Protein AF-A0A1G0RG06-F1 (afdb_monomer)

Sequence (133 aa):
MEIIDEFIVNFLKLADKYNKQAELKNSFSYYKVNYLASIRTPLGDSFSETDKILGYHCNLDIIFEPISEEAEVLNSSISFIFNEKKIMNIVYHENYNHLKRKDIDITKKNLDDFNKELELFCKKCIPVDENSS

Nearest PDB structures (foldseek):
  7akz-assembly1_A  TM=3.841E-01  e=4.220E+00  Pseudomonas aeruginosa PAO1
  1jkg-assembly1_A  TM=2.176E-01  e=3.349E+00  Homo sapiens

Mean predicted aligned error: 7.39 Å

Secondary structure (DSSP, 8-state):
-HHHHHHHHHHHHHHHHHHHHHHHHTTS-SEEEEEEEEEE---STT--TT--S-SEEEEEEEEEEESSTTSPPEEEEEEEEE-SSEEEEEEEEETTEEEE---EE--HHHHHHHHHHHHHHHHHTSPP-TT--

Foldseek 3Di:
DVLVVVLVVLQQVLQVVLLVVLVVVVPDDQWRKHKDKDKDAPDDPPPDPPCPDHAIKIKIKIWTHGPDPPDDIFIWMWIWGDDPFWIAQTWIDGGPDIDTDHIDTDDNVRSVVVSVVSNVVSVVSRDDPPPPD

Radius of gyration: 16.36 Å; Cα contacts (8 Å, |Δi|>4): 199; chains: 1; bounding box: 52×25×45 Å

Solvent-accessible surface area (backbone atoms only — not comparable to full-atom values): 7661 Å² total; per-residue (Å²): 109,70,70,57,55,51,49,52,52,51,53,53,47,46,19,58,56,48,31,58,54,34,62,77,56,46,89,79,50,67,47,47,55,46,45,46,53,48,77,44,69,89,75,64,101,78,71,52,93,80,69,84,66,89,38,40,40,36,37,38,41,37,38,33,44,46,76,50,92,89,52,75,72,46,48,33,35,40,36,31,33,36,49,96,58,32,39,31,74,34,34,39,34,55,68,95,43,76,48,78,52,78,69,41,63,73,41,73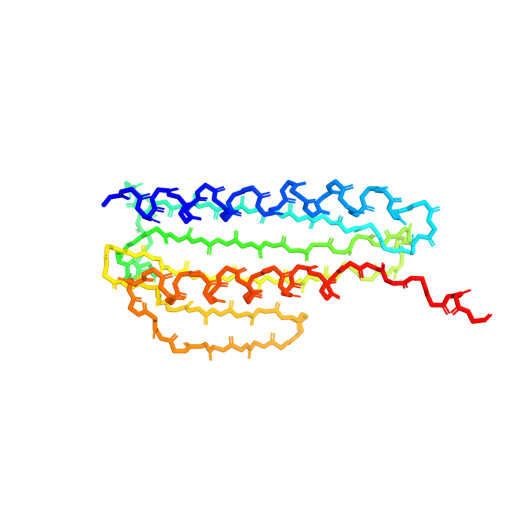,68,51,50,55,51,48,52,50,51,52,51,51,56,55,56,73,65,48,87,70,75,91,77,82,121

pLDDT: mean 82.25, std 15.45, range [36.97, 95.5]

Structure (mmCIF, N/CA/C/O backbone):
data_AF-A0A1G0RG06-F1
#
_entry.id   AF-A0A1G0RG06-F1
#
loop_
_atom_site.group_PDB
_atom_site.id
_atom_site.type_symbol
_atom_site.label_atom_id
_atom_site.label_alt_id
_atom_site.label_comp_id
_atom_site.label_asym_id
_atom_site.label_entity_id
_atom_site.label_seq_id
_atom_site.pdbx_PDB_ins_code
_atom_site.Cartn_x
_atom_site.Cartn_y
_atom_site.Cartn_z
_atom_site.occupancy
_atom_site.B_iso_or_equiv
_atom_site.auth_seq_id
_atom_site.auth_comp_id
_atom_site.auth_asym_id
_atom_site.auth_atom_id
_atom_site.pdbx_PDB_model_num
ATOM 1 N N . MET A 1 1 ? -7.891 9.524 17.335 1.00 59.12 1 MET A N 1
ATOM 2 C CA . MET A 1 1 ? -7.831 10.355 16.117 1.00 59.12 1 MET A CA 1
ATOM 3 C C . MET A 1 1 ? -6.403 10.430 15.599 1.00 59.12 1 MET A C 1
ATOM 5 O O . MET A 1 1 ? -6.166 9.842 14.559 1.00 59.12 1 MET A O 1
ATOM 9 N N . GLU A 1 2 ? -5.440 10.940 16.379 1.00 81.62 2 GLU A N 1
ATOM 10 C CA . GLU A 1 2 ? -4.037 11.124 15.940 1.00 81.62 2 GLU A CA 1
ATOM 11 C C . GLU A 1 2 ? -3.384 9.908 15.262 1.00 81.62 2 GLU A C 1
ATOM 13 O O . GLU A 1 2 ? -2.746 10.054 14.227 1.00 81.62 2 GLU A O 1
ATOM 18 N N . ILE A 1 3 ? -3.578 8.696 15.792 1.00 83.50 3 ILE A N 1
ATOM 19 C CA . ILE A 1 3 ? -2.936 7.495 15.233 1.00 83.50 3 ILE A CA 1
ATOM 20 C C . ILE A 1 3 ? -3.486 7.075 13.862 1.00 83.50 3 ILE A C 1
ATOM 22 O O . ILE A 1 3 ? -2.777 6.478 13.056 1.00 83.50 3 ILE A O 1
ATOM 26 N N . ILE A 1 4 ? -4.760 7.376 13.599 1.00 81.75 4 ILE A N 1
ATOM 27 C CA . ILE A 1 4 ? -5.407 7.080 12.317 1.00 81.75 4 ILE A CA 1
ATOM 28 C C . ILE A 1 4 ? -4.931 8.097 11.284 1.00 81.75 4 ILE A C 1
ATOM 30 O O . ILE A 1 4 ? -4.553 7.711 10.182 1.00 81.75 4 ILE A O 1
ATOM 34 N N . ASP A 1 5 ? -4.887 9.373 11.666 1.00 85.75 5 ASP A N 1
ATOM 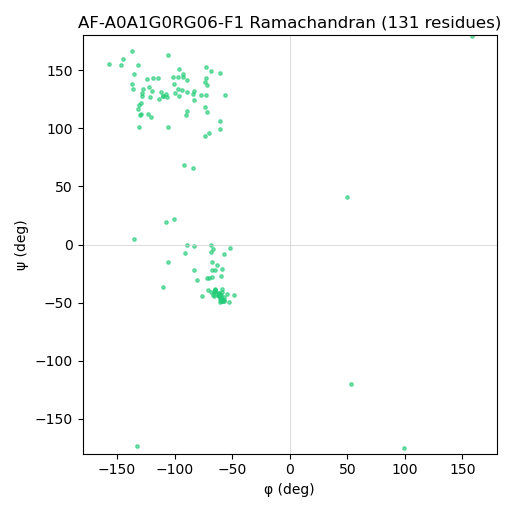35 C CA . ASP A 1 5 ? -4.382 10.444 10.809 1.00 85.75 5 ASP A CA 1
ATOM 36 C C . ASP A 1 5 ? -2.913 10.192 10.440 1.00 85.75 5 ASP A C 1
ATOM 38 O O . ASP A 1 5 ? -2.536 10.281 9.272 1.00 85.75 5 ASP A O 1
ATOM 42 N N . GLU A 1 6 ? -2.093 9.779 11.411 1.00 89.69 6 GLU A N 1
ATOM 43 C CA . GLU A 1 6 ? -0.704 9.377 11.182 1.00 89.69 6 GLU A CA 1
ATOM 44 C C . GLU A 1 6 ? -0.604 8.192 10.211 1.00 89.69 6 GLU A C 1
ATOM 46 O O . GLU A 1 6 ? 0.187 8.233 9.266 1.00 89.69 6 GLU A O 1
ATOM 51 N N . PHE A 1 7 ? -1.429 7.157 10.392 1.00 89.94 7 PHE A N 1
ATOM 52 C CA . PHE A 1 7 ? -1.463 6.008 9.490 1.00 89.94 7 PHE A CA 1
ATOM 53 C C . PHE A 1 7 ? -1.832 6.409 8.053 1.00 89.94 7 PHE A C 1
ATOM 55 O O . PHE A 1 7 ? -1.130 6.029 7.118 1.00 89.94 7 PHE A O 1
ATOM 62 N N . ILE A 1 8 ? -2.877 7.221 7.869 1.00 88.38 8 ILE A N 1
ATOM 63 C CA . ILE A 1 8 ? -3.311 7.724 6.556 1.00 88.38 8 ILE A CA 1
ATOM 64 C C . ILE A 1 8 ? -2.194 8.518 5.879 1.00 88.38 8 ILE A C 1
ATOM 66 O O . ILE A 1 8 ? -1.889 8.306 4.704 1.00 88.38 8 ILE A O 1
ATOM 70 N N . VAL A 1 9 ? -1.565 9.429 6.623 1.00 90.62 9 VAL A N 1
ATOM 71 C CA . VAL A 1 9 ? -0.464 10.248 6.112 1.00 90.62 9 VAL A CA 1
ATOM 72 C C . VAL A 1 9 ? 0.712 9.364 5.701 1.00 90.62 9 VAL A C 1
ATOM 74 O O . VAL A 1 9 ? 1.294 9.582 4.637 1.00 90.62 9 VAL A O 1
ATOM 77 N N . ASN A 1 10 ? 1.049 8.355 6.503 1.00 91.69 10 ASN A N 1
ATOM 78 C CA . ASN A 1 10 ? 2.121 7.414 6.189 1.00 91.69 10 ASN A CA 1
ATOM 79 C C . ASN A 1 10 ? 1.795 6.565 4.956 1.00 91.69 10 ASN A C 1
ATOM 81 O O . ASN A 1 10 ? 2.662 6.396 4.101 1.00 91.69 10 ASN A O 1
ATOM 85 N N . PHE A 1 11 ? 0.550 6.104 4.819 1.00 93.00 11 PHE A N 1
ATOM 86 C CA . PHE A 1 11 ? 0.083 5.372 3.644 1.00 93.00 11 PHE A CA 1
ATOM 87 C C . PHE A 1 11 ? 0.214 6.204 2.360 1.00 93.00 11 PHE A C 1
ATOM 89 O O . PHE A 1 11 ? 0.797 5.740 1.384 1.00 93.00 11 PHE A O 1
ATOM 96 N N . LEU A 1 12 ? -0.248 7.457 2.366 1.00 91.56 12 LEU A N 1
ATOM 97 C CA . LEU A 1 12 ? -0.138 8.341 1.198 1.00 91.56 12 LEU A CA 1
ATOM 98 C C . LEU A 1 12 ? 1.322 8.677 0.860 1.00 91.56 12 LEU A C 1
ATOM 100 O O . LEU A 1 12 ? 1.708 8.685 -0.309 1.00 91.56 12 LEU A O 1
ATOM 104 N N . LYS A 1 13 ? 2.159 8.907 1.878 1.00 94.06 13 LYS A N 1
ATOM 105 C CA . LYS A 1 13 ? 3.600 9.154 1.696 1.00 94.06 13 LYS A CA 1
ATOM 106 C C . LYS A 1 13 ? 4.358 7.933 1.186 1.00 94.06 13 LYS A C 1
ATOM 108 O O . LYS A 1 13 ? 5.445 8.095 0.634 1.00 94.06 13 LYS A O 1
ATOM 113 N N . LEU A 1 14 ? 3.819 6.730 1.376 1.00 93.94 14 LEU A N 1
ATOM 114 C CA . LEU A 1 14 ? 4.455 5.492 0.948 1.00 93.94 14 LEU A CA 1
ATOM 115 C C . LEU A 1 14 ? 4.695 5.495 -0.565 1.00 93.94 14 LEU A C 1
ATOM 117 O O . LEU A 1 14 ? 5.814 5.237 -0.999 1.00 93.94 14 LEU A O 1
ATOM 121 N N . ALA A 1 15 ? 3.678 5.851 -1.353 1.00 92.94 15 ALA A N 1
ATOM 122 C CA . ALA A 1 15 ? 3.783 5.897 -2.809 1.00 92.94 15 ALA A CA 1
ATOM 123 C C . ALA A 1 15 ? 4.856 6.895 -3.278 1.00 92.94 15 ALA A C 1
ATOM 125 O O . ALA A 1 15 ? 5.756 6.522 -4.023 1.00 92.94 15 ALA A O 1
ATOM 126 N N . ASP A 1 16 ? 4.833 8.132 -2.770 1.00 92.88 16 ASP A N 1
ATOM 127 C CA . ASP A 1 16 ? 5.835 9.159 -3.102 1.00 92.88 16 ASP A CA 1
ATOM 128 C C . ASP A 1 16 ? 7.263 8.725 -2.718 1.00 92.88 16 ASP A C 1
ATOM 130 O O . ASP A 1 16 ? 8.206 8.859 -3.501 1.00 92.88 16 ASP A O 1
ATOM 134 N N . LYS A 1 17 ? 7.429 8.128 -1.529 1.00 94.25 17 LYS A N 1
ATOM 135 C CA . LYS A 1 17 ? 8.716 7.589 -1.064 1.00 94.25 17 LYS A CA 1
ATOM 136 C C . LYS A 1 17 ? 9.277 6.550 -2.035 1.00 94.25 17 LYS A C 1
ATOM 138 O O . LYS A 1 17 ? 10.473 6.592 -2.322 1.00 94.25 17 LYS A O 1
ATOM 143 N N . TYR A 1 18 ? 8.452 5.619 -2.511 1.00 93.44 18 TYR A N 1
ATOM 144 C CA . TYR A 1 18 ? 8.914 4.553 -3.401 1.00 93.44 18 TYR A CA 1
ATOM 145 C C . TYR A 1 18 ? 9.045 4.990 -4.861 1.00 93.44 18 TYR A C 1
ATOM 147 O O . TYR A 1 18 ? 9.984 4.536 -5.506 1.00 93.44 18 TYR A O 1
ATOM 155 N N . ASN A 1 19 ? 8.240 5.943 -5.342 1.00 91.94 19 ASN A N 1
ATOM 156 C CA . ASN A 1 19 ? 8.466 6.587 -6.643 1.00 91.94 19 ASN A CA 1
ATOM 157 C C . ASN A 1 19 ? 9.854 7.231 -6.708 1.00 91.94 19 ASN A C 1
ATOM 159 O O . ASN A 1 19 ? 10.631 6.926 -7.607 1.00 91.94 19 ASN A O 1
ATOM 163 N N . LYS A 1 20 ? 10.229 8.018 -5.692 1.00 90.62 20 LYS A N 1
ATOM 164 C CA . LYS A 1 20 ? 11.573 8.619 -5.605 1.00 90.62 20 LYS A CA 1
ATOM 165 C C . LYS A 1 20 ? 12.690 7.573 -5.599 1.00 90.62 20 LYS A C 1
ATOM 167 O O . LYS A 1 20 ? 13.746 7.787 -6.184 1.00 90.62 20 LYS A O 1
ATOM 172 N N . GLN A 1 21 ? 12.483 6.437 -4.930 1.00 89.31 21 GLN A N 1
ATOM 173 C CA . GLN A 1 21 ? 13.465 5.346 -4.926 1.00 89.31 21 GLN A CA 1
ATOM 174 C C . GLN A 1 21 ? 13.552 4.630 -6.276 1.00 89.31 21 GLN A C 1
ATOM 176 O O . GLN A 1 21 ? 14.652 4.265 -6.688 1.00 89.31 21 GLN A O 1
ATOM 181 N N . ALA A 1 22 ? 12.420 4.425 -6.950 1.00 86.75 22 ALA A N 1
ATOM 182 C CA . ALA A 1 22 ? 12.369 3.820 -8.273 1.00 86.75 22 ALA A CA 1
ATOM 183 C C . ALA A 1 22 ? 13.044 4.723 -9.312 1.00 86.75 22 ALA A C 1
ATOM 185 O O . ALA A 1 22 ? 13.886 4.248 -10.064 1.00 86.75 22 ALA A O 1
ATOM 186 N N . GLU A 1 23 ? 12.784 6.033 -9.291 1.00 84.94 23 GLU A N 1
ATOM 187 C CA . GLU A 1 23 ? 13.445 7.010 -10.166 1.00 84.94 23 GLU A CA 1
ATOM 188 C C . GLU A 1 23 ? 14.975 6.954 -10.068 1.00 84.94 23 GLU A C 1
ATOM 190 O O . GLU A 1 23 ? 15.652 6.951 -11.094 1.00 84.94 23 GLU A O 1
ATOM 195 N N . LEU A 1 24 ? 15.526 6.830 -8.854 1.00 81.56 24 LEU A N 1
ATOM 196 C CA . LEU A 1 24 ? 16.974 6.704 -8.635 1.00 81.56 24 LEU A CA 1
ATOM 197 C C . LEU A 1 24 ? 17.577 5.414 -9.217 1.00 81.56 24 LEU A C 1
ATOM 199 O O . LEU A 1 24 ? 18.785 5.362 -9.438 1.00 81.56 24 LEU A O 1
ATOM 203 N N . LYS A 1 25 ? 16.761 4.378 -9.438 1.00 74.62 25 LYS A N 1
ATOM 204 C CA . LYS A 1 25 ? 17.181 3.065 -9.955 1.00 74.62 25 LYS A CA 1
ATOM 205 C C . LYS A 1 25 ? 16.785 2.818 -11.414 1.00 74.62 25 LYS A C 1
ATOM 207 O O . LYS A 1 25 ? 17.312 1.911 -12.048 1.00 74.62 25 LYS A O 1
ATOM 212 N N . ASN A 1 26 ? 15.878 3.624 -11.964 1.00 65.00 26 ASN A N 1
ATOM 213 C CA . ASN A 1 26 ? 15.282 3.429 -13.288 1.00 65.00 26 ASN A CA 1
ATOM 214 C C . ASN A 1 26 ? 16.257 3.630 -14.460 1.00 65.00 26 ASN A C 1
ATOM 216 O O . ASN A 1 26 ? 15.885 3.368 -15.600 1.00 65.00 26 ASN A O 1
ATOM 220 N N . SER A 1 27 ? 17.492 4.073 -14.226 1.00 57.25 27 SER A N 1
ATOM 221 C CA . SER A 1 27 ? 18.480 4.308 -15.284 1.00 57.25 27 SER A CA 1
ATOM 222 C C . SER A 1 27 ? 18.885 3.046 -16.061 1.00 57.25 27 SER A C 1
ATOM 224 O O . SER A 1 27 ? 19.398 3.187 -17.169 1.00 57.25 27 SER A O 1
ATOM 226 N N . PHE A 1 28 ? 18.630 1.839 -15.533 1.00 60.66 28 PHE A N 1
ATOM 227 C CA . PHE A 1 28 ? 19.048 0.571 -16.158 1.00 60.66 28 PHE A CA 1
ATOM 228 C C . PHE A 1 28 ? 17.975 -0.536 -16.175 1.00 60.66 28 PHE A C 1
ATOM 230 O O . PHE A 1 28 ? 18.254 -1.650 -16.614 1.00 60.66 28 PHE A O 1
ATOM 237 N N . SER A 1 29 ? 16.747 -0.247 -15.733 1.00 68.88 29 SER A N 1
ATOM 238 C CA . SER A 1 29 ? 15.671 -1.247 -15.638 1.00 68.88 29 SER A CA 1
ATOM 239 C C . SER A 1 29 ? 14.853 -1.349 -16.928 1.00 68.88 29 SER A C 1
ATOM 241 O O . SER A 1 29 ? 14.524 -0.336 -17.539 1.00 68.88 29 SER A O 1
ATOM 243 N N . TYR A 1 30 ? 14.454 -2.570 -17.306 1.00 76.19 30 TYR A N 1
ATOM 244 C CA . TYR A 1 30 ? 13.522 -2.828 -18.416 1.00 76.19 30 TYR A CA 1
ATOM 245 C C . TYR A 1 30 ? 12.092 -2.337 -18.128 1.00 76.19 30 TYR A C 1
ATOM 247 O O . TYR A 1 30 ? 11.363 -1.979 -19.053 1.00 76.19 30 TYR A O 1
ATOM 255 N N . TYR A 1 31 ? 11.707 -2.301 -16.849 1.00 81.31 31 TYR A N 1
ATOM 256 C CA . TYR A 1 31 ? 10.419 -1.791 -16.382 1.00 81.31 31 TYR A CA 1
ATOM 257 C C . TYR A 1 31 ? 10.611 -0.509 -15.578 1.00 81.31 31 TYR A C 1
ATOM 259 O O . TYR A 1 31 ? 11.405 -0.474 -14.632 1.00 81.31 31 TYR A O 1
ATOM 267 N N . LYS A 1 32 ? 9.834 0.521 -15.906 1.00 87.00 32 LYS A N 1
ATOM 268 C CA . LYS A 1 32 ? 9.633 1.686 -15.044 1.00 87.00 32 LYS A CA 1
ATOM 269 C C . LYS A 1 32 ? 8.534 1.363 -14.049 1.00 87.00 32 LYS A C 1
ATOM 271 O O . LYS A 1 32 ? 7.464 0.912 -14.442 1.00 87.00 32 LYS A O 1
ATOM 276 N N . VAL A 1 33 ? 8.798 1.595 -12.768 1.00 89.75 33 VAL A N 1
ATOM 277 C CA . VAL A 1 33 ? 7.828 1.295 -11.710 1.00 89.75 33 VAL A CA 1
ATOM 278 C C . VAL A 1 33 ? 7.224 2.574 -11.161 1.00 89.75 33 VAL A C 1
ATOM 280 O O . VAL A 1 33 ? 7.957 3.467 -10.739 1.00 89.75 33 VAL A O 1
ATOM 283 N N . ASN A 1 34 ? 5.893 2.623 -11.142 1.00 91.81 34 ASN A N 1
ATOM 284 C CA . ASN A 1 34 ? 5.098 3.724 -10.613 1.00 91.81 34 ASN A CA 1
ATOM 285 C C . ASN A 1 34 ? 4.211 3.228 -9.466 1.00 91.81 34 ASN A C 1
ATOM 287 O O . ASN A 1 34 ? 3.511 2.228 -9.594 1.00 91.81 34 ASN A O 1
ATOM 291 N N . TYR A 1 35 ? 4.209 3.957 -8.357 1.00 94.69 35 TYR A N 1
ATOM 292 C CA . TYR A 1 35 ? 3.429 3.686 -7.155 1.00 94.69 35 TYR A CA 1
ATOM 293 C C . TYR A 1 35 ? 2.333 4.745 -7.009 1.00 94.69 35 TYR A C 1
ATOM 295 O O . TYR A 1 35 ? 2.618 5.946 -7.007 1.00 94.69 35 TYR A O 1
ATOM 303 N N . LEU A 1 36 ? 1.083 4.319 -6.840 1.00 94.75 36 LEU A N 1
ATOM 304 C CA . LEU A 1 36 ? -0.080 5.197 -6.730 1.00 94.75 36 LEU A CA 1
ATOM 305 C C . LEU A 1 36 ? -0.908 4.818 -5.506 1.00 94.75 36 LEU A C 1
ATOM 307 O O . LEU A 1 36 ? -1.534 3.766 -5.472 1.00 94.75 36 LEU A O 1
ATOM 311 N N . ALA A 1 37 ? -0.934 5.692 -4.501 1.00 95.00 37 ALA A N 1
ATOM 312 C CA . ALA A 1 37 ? -1.822 5.552 -3.353 1.00 95.00 37 ALA A CA 1
ATOM 313 C C . ALA A 1 37 ? -3.080 6.402 -3.559 1.00 95.00 37 ALA A C 1
ATOM 315 O O . ALA A 1 37 ? -3.001 7.579 -3.909 1.00 95.00 37 ALA A O 1
ATOM 316 N N . SER A 1 38 ? -4.245 5.822 -3.294 1.00 92.25 38 SER A N 1
ATOM 317 C CA . SER A 1 38 ? -5.523 6.522 -3.307 1.00 92.25 38 SER A CA 1
ATOM 318 C C . SER A 1 38 ? -6.358 6.146 -2.094 1.00 92.25 38 SER A C 1
ATOM 320 O O . SER A 1 38 ? -6.298 5.024 -1.589 1.00 92.25 38 SER A O 1
ATOM 322 N N . ILE A 1 39 ? -7.132 7.115 -1.617 1.00 88.88 39 ILE A N 1
ATOM 323 C CA . ILE A 1 39 ? -8.113 6.926 -0.558 1.00 88.88 39 ILE A CA 1
ATOM 324 C C . ILE A 1 39 ? -9.422 7.496 -1.067 1.00 88.88 39 ILE A C 1
ATOM 326 O O . ILE A 1 39 ? -9.470 8.625 -1.557 1.00 88.88 39 ILE A O 1
ATOM 330 N N . ARG A 1 40 ? -10.484 6.712 -0.950 1.00 85.56 40 ARG A N 1
ATOM 331 C CA . ARG A 1 40 ? -11.840 7.123 -1.287 1.00 85.56 40 ARG A CA 1
ATOM 332 C C . ARG A 1 40 ? -12.713 6.960 -0.057 1.00 85.56 40 ARG A C 1
ATOM 334 O O . ARG A 1 40 ? -12.637 5.958 0.650 1.00 85.56 40 ARG A O 1
ATOM 341 N N . THR A 1 41 ? -13.535 7.958 0.212 1.00 71.56 41 THR A N 1
ATOM 342 C CA . THR A 1 41 ? -14.632 7.839 1.165 1.00 71.56 41 THR A CA 1
ATOM 343 C C . THR A 1 41 ? -15.886 7.426 0.407 1.00 71.56 41 THR A C 1
ATOM 345 O O . THR A 1 41 ? -16.104 7.901 -0.708 1.00 71.56 41 THR A O 1
ATOM 348 N N . PRO A 1 42 ? -16.756 6.589 0.981 1.00 62.53 42 PRO A N 1
ATOM 349 C CA . PRO A 1 42 ? -18.111 6.473 0.489 1.00 62.53 42 PRO A CA 1
ATOM 350 C C . PRO A 1 42 ? -18.823 7.781 0.861 1.00 62.53 42 PRO A C 1
ATOM 352 O O . PRO A 1 42 ? -19.264 7.954 1.996 1.00 62.53 42 PRO A O 1
ATOM 355 N N . LEU A 1 43 ? -18.876 8.745 -0.061 1.00 45.66 43 LEU A N 1
ATOM 356 C CA . LEU A 1 43 ? -19.659 9.975 0.082 1.00 45.66 43 LEU A CA 1
ATOM 357 C C . LEU A 1 43 ? -20.485 10.224 -1.189 1.00 45.66 43 LEU A C 1
ATOM 359 O O . LEU A 1 43 ? -19.919 10.510 -2.240 1.00 45.66 43 LEU A O 1
ATOM 363 N N . GLY A 1 44 ? -21.817 10.201 -1.054 1.00 44.19 44 GLY A N 1
ATOM 364 C CA . GLY A 1 44 ? -22.767 10.796 -2.011 1.00 44.19 44 GLY A CA 1
ATOM 365 C C . GLY A 1 44 ? -23.439 9.850 -3.017 1.00 44.19 44 GLY A C 1
ATOM 366 O O . GLY A 1 44 ? -23.259 8.638 -2.948 1.00 44.19 44 GLY A O 1
ATOM 367 N N . ASP A 1 45 ? -24.221 10.442 -3.940 1.00 37.38 45 ASP A N 1
ATOM 368 C CA . ASP A 1 45 ? -25.136 9.846 -4.954 1.00 37.38 45 ASP A CA 1
ATOM 369 C C . ASP A 1 45 ? -24.533 8.757 -5.872 1.00 37.38 45 ASP A C 1
ATOM 371 O O . ASP A 1 45 ? -25.225 8.166 -6.699 1.00 37.38 45 ASP A O 1
ATOM 375 N N . SER A 1 46 ? -23.241 8.479 -5.727 1.00 43.91 46 SER A N 1
ATOM 376 C CA . SER A 1 46 ? -22.480 7.405 -6.363 1.00 43.91 46 SER A CA 1
ATOM 377 C C . SER A 1 46 ? -22.264 6.197 -5.437 1.00 43.91 46 SER A C 1
ATOM 379 O O . SER A 1 46 ? -21.348 5.404 -5.656 1.00 43.91 46 SER A O 1
ATOM 381 N N . PHE A 1 47 ? -23.107 6.035 -4.412 1.00 41.03 47 PHE A N 1
ATOM 382 C CA . PHE A 1 47 ? -23.205 4.808 -3.623 1.00 41.03 47 PHE A CA 1
ATOM 383 C C . PHE A 1 47 ? -23.620 3.659 -4.554 1.00 41.03 47 PHE A C 1
ATOM 385 O O . PHE A 1 47 ? -24.789 3.515 -4.910 1.00 41.03 47 PHE A O 1
ATOM 392 N N . SER A 1 48 ? -22.658 2.851 -4.995 1.00 46.06 48 SER A N 1
ATOM 393 C CA . SER A 1 48 ? -22.978 1.606 -5.681 1.00 46.06 48 SER A CA 1
ATOM 394 C C . SER A 1 48 ? -23.518 0.622 -4.638 1.00 46.06 48 SER A C 1
ATOM 396 O O . SER A 1 48 ? -22.953 0.496 -3.553 1.00 46.06 48 SER A O 1
ATOM 398 N N . GLU A 1 49 ? -24.582 -0.128 -4.936 1.00 46.00 49 GLU A N 1
ATOM 399 C CA . GLU A 1 49 ? -25.079 -1.201 -4.047 1.00 46.00 49 GLU A CA 1
ATOM 400 C C . GLU A 1 49 ? -24.008 -2.281 -3.738 1.00 46.00 49 GLU A C 1
ATOM 402 O O . GLU A 1 49 ? -24.204 -3.158 -2.889 1.00 46.00 49 GLU A O 1
ATOM 407 N N . THR A 1 50 ? -22.854 -2.224 -4.413 1.00 50.16 50 THR A N 1
ATOM 408 C CA . THR A 1 50 ? -21.694 -3.089 -4.198 1.00 50.16 50 THR A CA 1
ATOM 409 C C . THR A 1 50 ? -20.767 -2.639 -3.061 1.00 50.16 50 THR A C 1
ATOM 411 O O . THR A 1 50 ? -20.104 -3.499 -2.476 1.00 50.16 50 THR A O 1
ATOM 414 N N . ASP A 1 51 ? -20.776 -1.364 -2.652 1.00 57.75 51 ASP A N 1
ATOM 415 C CA . ASP A 1 51 ? -19.952 -0.844 -1.545 1.00 57.75 51 ASP A CA 1
ATOM 416 C C . ASP A 1 51 ? -20.623 -1.078 -0.183 1.00 57.75 51 ASP A C 1
ATOM 418 O O . ASP A 1 51 ? -21.018 -0.170 0.545 1.00 57.75 51 ASP A O 1
ATOM 422 N N . LYS A 1 52 ? -20.758 -2.354 0.186 1.00 59.75 52 LYS A N 1
ATOM 423 C CA . LYS A 1 52 ? -21.500 -2.814 1.377 1.00 59.75 52 LYS A CA 1
ATOM 424 C C . LYS A 1 52 ? -20.892 -2.399 2.727 1.00 59.75 52 LYS A C 1
ATOM 426 O O . LYS A 1 52 ? -21.448 -2.752 3.767 1.00 59.75 52 LYS A O 1
ATOM 431 N N . ILE A 1 53 ? -19.730 -1.742 2.746 1.00 72.06 53 ILE A N 1
ATOM 432 C CA . ILE A 1 53 ? -18.913 -1.566 3.953 1.00 72.06 53 ILE A CA 1
ATOM 433 C C . ILE A 1 53 ? -18.490 -0.106 4.122 1.00 72.06 53 ILE A C 1
ATOM 435 O O . ILE A 1 53 ? -17.781 0.465 3.292 1.00 72.06 53 ILE A O 1
ATOM 439 N N . LEU A 1 54 ? -18.900 0.468 5.256 1.00 77.12 54 LEU A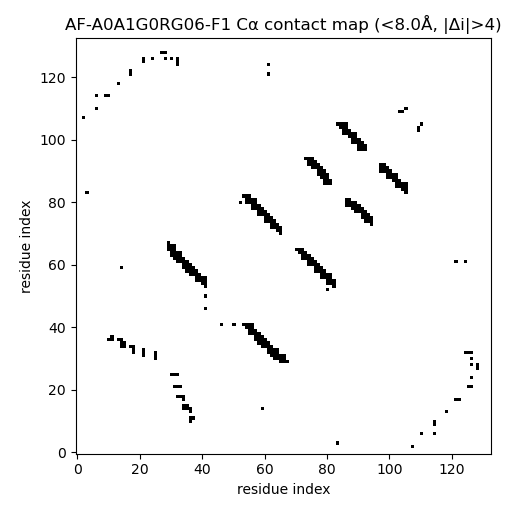 N 1
ATOM 440 C CA . LEU A 1 54 ? -18.536 1.813 5.690 1.00 77.12 54 LEU A CA 1
ATOM 441 C C . LEU A 1 54 ? -17.077 1.871 6.157 1.00 77.12 54 LEU A C 1
ATOM 443 O O . LEU A 1 54 ? -16.654 1.120 7.041 1.00 77.12 54 LEU A O 1
ATOM 447 N N . GLY A 1 55 ? -16.338 2.826 5.609 1.00 82.56 55 GLY A N 1
ATOM 448 C CA . GLY A 1 55 ? -14.952 3.105 5.957 1.00 82.56 55 GLY A CA 1
ATOM 449 C C . GLY A 1 55 ? -14.260 3.855 4.829 1.00 82.56 55 GLY A C 1
ATOM 450 O O . GLY A 1 55 ? -14.863 4.129 3.802 1.00 82.56 55 GLY A O 1
ATOM 451 N N . TYR A 1 56 ? -12.996 4.183 5.014 1.00 86.06 56 TYR A N 1
ATOM 452 C CA . TYR A 1 56 ? -12.137 4.710 3.967 1.00 86.06 56 TYR A CA 1
ATOM 453 C C . TYR A 1 56 ? -11.574 3.547 3.157 1.00 86.06 56 TYR A C 1
ATOM 455 O O . TYR A 1 56 ? -10.963 2.634 3.711 1.00 86.06 56 TYR A O 1
ATOM 463 N N . HIS A 1 57 ? -11.788 3.581 1.850 1.00 89.06 57 HIS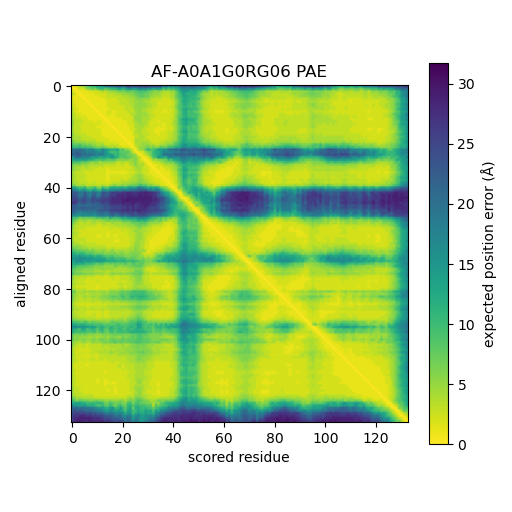 A N 1
ATOM 464 C CA . HIS A 1 57 ? -11.291 2.589 0.910 1.00 89.06 57 HIS A CA 1
ATOM 465 C C . HIS A 1 57 ? -9.929 3.045 0.418 1.00 89.06 57 HIS A C 1
ATOM 467 O O . HIS A 1 57 ? -9.816 4.054 -0.277 1.00 89.06 57 HIS A O 1
ATOM 473 N N . CYS A 1 58 ? -8.897 2.315 0.806 1.00 91.88 58 CYS A N 1
ATOM 474 C CA . CYS A 1 58 ? -7.527 2.567 0.410 1.00 91.88 58 CYS A CA 1
ATOM 475 C C . CYS A 1 58 ? -7.132 1.609 -0.699 1.00 91.88 58 CYS A C 1
ATOM 477 O O . CYS A 1 58 ?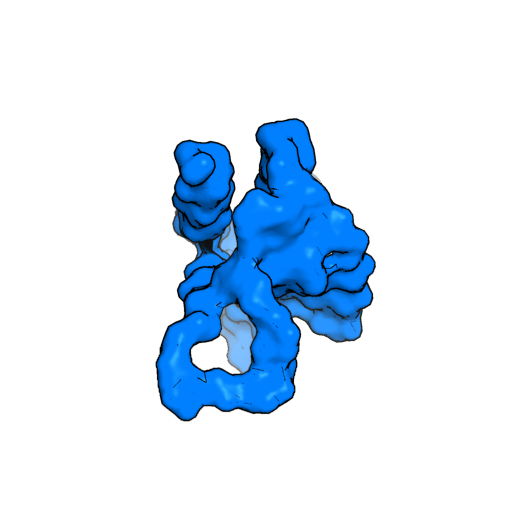 -7.416 0.412 -0.624 1.00 91.88 58 CYS A O 1
ATOM 479 N N . ASN A 1 59 ? -6.421 2.133 -1.688 1.00 94.38 59 ASN A N 1
ATOM 480 C CA . ASN A 1 59 ? -5.782 1.330 -2.711 1.00 94.38 59 ASN A CA 1
ATOM 481 C C . ASN A 1 59 ? -4.367 1.840 -2.959 1.00 94.38 59 ASN A C 1
ATOM 483 O O . ASN A 1 59 ? -4.159 3.048 -3.079 1.00 94.38 59 ASN A O 1
ATOM 487 N N . LEU A 1 60 ? -3.410 0.926 -3.017 1.00 95.50 60 LEU A N 1
ATOM 488 C CA . LEU A 1 60 ? -2.045 1.195 -3.436 1.00 95.50 60 LEU A CA 1
ATOM 489 C C . LEU A 1 60 ? -1.750 0.321 -4.645 1.00 95.50 60 LEU A C 1
ATOM 491 O O . LEU A 1 60 ? -1.631 -0.893 -4.500 1.00 95.50 60 LEU A O 1
ATOM 495 N N . ASP A 1 61 ? -1.627 0.951 -5.806 1.00 94.62 61 ASP A N 1
ATOM 496 C CA . ASP A 1 61 ? -1.246 0.308 -7.057 1.00 94.62 61 ASP A CA 1
ATOM 497 C C . ASP A 1 61 ? 0.249 0.477 -7.306 1.00 94.62 61 ASP A C 1
ATOM 499 O O . ASP A 1 61 ? 0.840 1.518 -7.007 1.00 94.62 61 ASP A O 1
ATOM 503 N N . ILE A 1 62 ? 0.849 -0.555 -7.879 1.00 93.88 62 ILE A N 1
ATOM 504 C CA . ILE A 1 62 ? 2.234 -0.599 -8.318 1.00 93.88 62 ILE A CA 1
ATOM 505 C C . ILE A 1 62 ? 2.220 -1.089 -9.760 1.00 93.88 62 ILE A C 1
ATOM 507 O O . ILE A 1 62 ? 1.841 -2.228 -10.033 1.00 93.88 62 ILE A O 1
ATOM 511 N N . ILE A 1 63 ? 2.589 -0.207 -10.677 1.00 91.56 63 ILE A N 1
ATOM 512 C CA . ILE A 1 63 ? 2.499 -0.415 -12.120 1.00 91.56 63 ILE A CA 1
ATOM 513 C C . ILE A 1 63 ? 3.912 -0.546 -12.664 1.00 91.56 63 ILE A C 1
ATOM 515 O O . ILE A 1 63 ? 4.749 0.322 -12.422 1.00 91.56 63 ILE A O 1
ATOM 519 N N . PHE A 1 64 ? 4.161 -1.617 -13.407 1.00 88.62 64 PHE A N 1
ATOM 520 C CA . PHE A 1 64 ? 5.417 -1.874 -14.094 1.00 88.62 64 PHE A CA 1
ATOM 521 C C . PHE A 1 64 ? 5.203 -1.637 -15.586 1.00 88.62 64 PHE A C 1
ATOM 523 O O . PHE A 1 64 ? 4.644 -2.475 -16.293 1.00 88.62 64 PHE A O 1
ATOM 530 N N . GLU A 1 65 ? 5.650 -0.483 -16.063 1.00 87.69 65 GLU A N 1
ATOM 531 C CA . GLU A 1 65 ? 5.566 -0.095 -17.467 1.00 87.69 65 GLU A CA 1
ATOM 532 C C . GLU A 1 65 ? 6.823 -0.569 -18.205 1.00 87.69 65 GLU A C 1
ATOM 534 O O . GLU A 1 65 ? 7.925 -0.101 -17.887 1.00 87.69 65 GLU A O 1
ATOM 539 N N . PRO A 1 66 ? 6.711 -1.504 -19.164 1.00 86.31 66 PRO A N 1
ATOM 540 C CA . PRO A 1 66 ? 7.862 -1.930 -19.941 1.00 86.31 66 PRO A CA 1
ATOM 541 C C . PRO A 1 66 ? 8.339 -0.807 -20.860 1.00 86.31 66 PRO A C 1
ATOM 543 O O . PRO A 1 66 ? 7.557 -0.004 -21.362 1.00 86.31 66 PRO A O 1
ATOM 546 N N . ILE A 1 67 ? 9.642 -0.783 -21.134 1.00 83.06 67 ILE A N 1
ATOM 547 C CA . ILE A 1 67 ? 10.207 0.090 -22.173 1.00 83.06 67 ILE A CA 1
ATOM 548 C C . ILE A 1 67 ? 9.835 -0.416 -23.577 1.00 83.06 67 ILE A C 1
ATOM 550 O O . ILE A 1 67 ? 9.734 0.378 -24.510 1.00 83.06 67 ILE A O 1
ATOM 554 N N . SER A 1 68 ? 9.643 -1.730 -23.733 1.00 82.94 68 SER A N 1
ATOM 555 C CA . SER A 1 68 ? 9.198 -2.336 -24.990 1.00 82.94 68 SER A CA 1
ATOM 556 C C . SER A 1 68 ? 7.682 -2.258 -25.132 1.00 82.94 68 SER A C 1
ATOM 558 O O . SER A 1 68 ? 6.960 -2.690 -24.236 1.00 82.94 68 SER A O 1
ATOM 560 N N . GLU A 1 69 ? 7.204 -1.814 -26.292 1.00 76.44 69 GLU A N 1
ATOM 561 C CA . GLU A 1 69 ? 5.772 -1.796 -26.631 1.00 76.44 69 GLU A CA 1
ATOM 562 C C . GLU A 1 69 ? 5.172 -3.208 -26.795 1.00 76.44 69 GLU A C 1
ATOM 564 O O . GLU A 1 69 ? 3.956 -3.371 -26.779 1.00 76.44 69 GLU A O 1
ATOM 569 N N . GLU A 1 70 ? 6.014 -4.238 -26.932 1.00 80.00 70 GLU A N 1
ATOM 570 C CA . GLU A 1 70 ? 5.591 -5.638 -27.097 1.00 80.00 70 GLU A CA 1
ATOM 571 C C . GLU A 1 70 ? 5.448 -6.399 -25.766 1.00 80.00 70 GLU A C 1
ATOM 573 O O . GLU A 1 70 ? 5.006 -7.548 -25.757 1.00 80.00 70 GLU A O 1
ATOM 578 N N . ALA A 1 71 ? 5.845 -5.791 -24.645 1.00 82.75 71 ALA A N 1
ATOM 579 C CA . ALA A 1 71 ? 5.770 -6.417 -23.328 1.00 82.75 71 ALA A CA 1
ATOM 580 C C . ALA A 1 71 ? 4.495 -6.021 -22.570 1.00 82.75 71 ALA A C 1
ATOM 582 O O . ALA A 1 71 ? 3.942 -4.937 -22.747 1.00 82.75 71 ALA A O 1
ATOM 583 N N . GLU A 1 72 ? 4.025 -6.924 -21.710 1.00 83.62 72 GLU A N 1
ATOM 584 C CA . GLU A 1 72 ? 2.825 -6.719 -20.900 1.00 83.62 72 GLU A CA 1
ATOM 585 C C . GLU A 1 72 ? 3.091 -5.72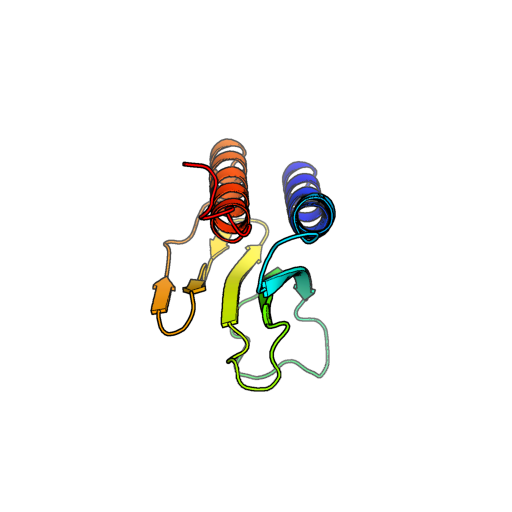7 -19.757 1.00 83.62 72 GLU A C 1
ATOM 587 O O . GLU A 1 72 ? 4.139 -5.764 -19.109 1.00 83.62 72 GLU A O 1
ATOM 592 N N . VAL A 1 73 ? 2.120 -4.851 -19.484 1.00 85.19 73 VAL A N 1
ATOM 593 C CA . VAL A 1 73 ? 2.116 -4.033 -18.267 1.00 85.19 73 VAL A CA 1
ATOM 594 C C . VAL A 1 73 ? 1.762 -4.934 -17.095 1.00 85.19 73 VAL A C 1
ATOM 596 O O . VAL A 1 73 ? 0.664 -5.484 -17.044 1.00 85.19 73 VAL A O 1
ATOM 599 N N . LEU A 1 74 ? 2.674 -5.056 -16.135 1.00 87.75 74 LEU A N 1
ATOM 600 C CA . LEU A 1 74 ? 2.414 -5.821 -14.920 1.00 87.75 74 LEU A CA 1
ATOM 601 C C . LEU A 1 74 ? 1.880 -4.897 -13.831 1.00 87.75 74 LEU A C 1
ATOM 603 O O . LEU A 1 74 ? 2.273 -3.731 -13.730 1.00 87.75 74 LEU A O 1
ATOM 607 N N . ASN A 1 75 ? 0.994 -5.424 -12.992 1.00 88.62 75 ASN A N 1
ATOM 608 C CA . ASN A 1 75 ? 0.447 -4.684 -11.871 1.00 88.62 75 ASN A CA 1
ATOM 609 C C . ASN A 1 75 ? 0.387 -5.533 -10.601 1.00 88.62 75 ASN A C 1
ATOM 611 O O . ASN A 1 75 ? -0.032 -6.693 -10.591 1.00 88.62 75 ASN A O 1
ATOM 615 N N . SER A 1 76 ? 0.752 -4.887 -9.504 1.00 92.50 76 SER A N 1
ATOM 616 C CA . SER A 1 76 ? 0.511 -5.377 -8.157 1.00 92.50 76 SER A CA 1
ATOM 617 C C . SER A 1 76 ? -0.268 -4.316 -7.405 1.00 92.50 76 SER A C 1
ATOM 619 O O . SER A 1 76 ? -0.019 -3.126 -7.574 1.00 92.50 76 SER A O 1
ATOM 621 N N . SER A 1 77 ? -1.211 -4.710 -6.564 1.00 93.75 77 SER A N 1
ATOM 622 C CA . SER A 1 77 ? -1.937 -3.762 -5.734 1.00 93.75 77 SER A CA 1
ATOM 623 C C . SER A 1 77 ? -2.272 -4.325 -4.368 1.00 93.75 77 SER A C 1
ATOM 625 O O . SER A 1 77 ? -2.291 -5.533 -4.143 1.00 93.75 77 SER A O 1
ATOM 627 N N . ILE A 1 78 ? -2.537 -3.429 -3.429 1.00 94.31 78 ILE A N 1
ATOM 628 C CA . ILE A 1 78 ? -3.200 -3.774 -2.182 1.00 94.31 78 ILE A CA 1
ATOM 629 C C . ILE A 1 78 ? -4.384 -2.841 -1.982 1.00 94.31 78 ILE A C 1
ATOM 631 O O . ILE A 1 78 ? -4.242 -1.619 -1.992 1.00 94.31 78 ILE A O 1
ATOM 635 N N . SER A 1 79 ? -5.544 -3.443 -1.747 1.00 93.25 79 SER A N 1
ATOM 636 C CA . SER A 1 79 ? -6.761 -2.745 -1.358 1.00 93.25 79 SER A CA 1
ATOM 637 C C . SER A 1 79 ? -7.160 -3.136 0.057 1.00 93.25 79 SER A C 1
ATOM 639 O O . SER A 1 79 ? -6.970 -4.276 0.486 1.00 93.25 79 SER A O 1
ATOM 641 N N . PHE A 1 80 ? -7.680 -2.178 0.813 1.00 93.12 80 PHE A N 1
ATOM 642 C CA . PHE A 1 80 ? -8.241 -2.422 2.135 1.00 93.12 80 PHE A CA 1
ATOM 643 C C . PHE A 1 80 ? -9.224 -1.321 2.509 1.00 93.12 80 PHE A C 1
ATOM 645 O O . PHE A 1 80 ? -9.135 -0.192 2.035 1.00 93.12 80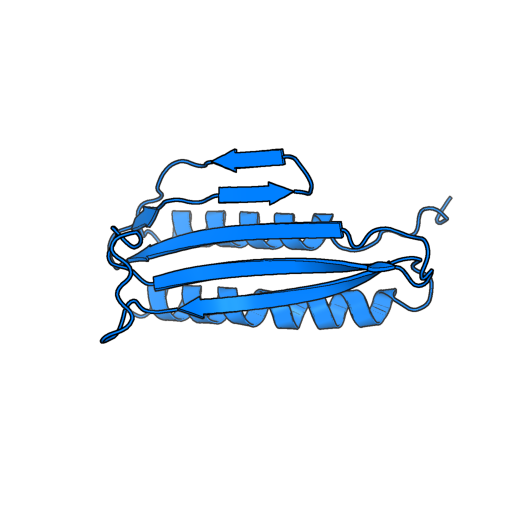 PHE A O 1
ATOM 652 N N . ILE A 1 81 ? -10.152 -1.639 3.403 1.00 89.31 81 ILE A N 1
ATOM 653 C CA . ILE A 1 81 ? -11.074 -0.665 3.979 1.00 89.31 81 ILE A CA 1
ATOM 654 C C . ILE A 1 81 ? -10.646 -0.442 5.420 1.00 89.31 81 ILE A C 1
ATOM 656 O O . ILE A 1 81 ? -10.490 -1.410 6.158 1.00 89.31 81 ILE A O 1
ATOM 660 N N . PHE A 1 82 ? -10.478 0.799 5.856 1.00 87.56 82 PHE A N 1
ATOM 661 C CA . PHE A 1 82 ? -10.253 1.084 7.270 1.00 87.56 82 PHE A CA 1
ATOM 662 C C . PHE A 1 82 ? -11.361 1.962 7.845 1.00 87.56 82 PHE A C 1
ATOM 664 O O . PHE A 1 82 ? -11.889 2.860 7.195 1.00 87.56 82 PHE A O 1
ATOM 671 N N . ASN A 1 83 ? -11.722 1.703 9.094 1.00 85.69 83 ASN A N 1
ATOM 672 C CA . ASN A 1 83 ? -12.586 2.566 9.885 1.00 85.69 83 ASN A CA 1
ATOM 673 C C . ASN A 1 83 ? -11.973 2.768 11.275 1.00 85.69 83 ASN A C 1
ATOM 675 O O . ASN A 1 83 ? -10.856 2.334 11.544 1.00 85.69 83 ASN A O 1
ATOM 679 N N . GLU A 1 84 ? -12.706 3.417 12.177 1.00 83.19 84 GLU A N 1
ATOM 680 C CA . GLU A 1 84 ? -12.215 3.739 13.523 1.00 83.19 84 GLU A CA 1
ATOM 681 C C . GLU A 1 84 ? -11.804 2.517 14.358 1.00 83.19 84 GLU A C 1
ATOM 683 O O . GLU A 1 84 ? -11.064 2.657 15.329 1.00 83.19 84 GLU A O 1
ATOM 688 N N . LYS A 1 85 ? -12.296 1.322 14.012 1.00 87.50 85 LYS A N 1
ATOM 689 C CA . LYS A 1 85 ? -12.107 0.103 14.804 1.00 87.50 85 LYS A CA 1
ATOM 690 C C . LYS A 1 85 ? -11.189 -0.903 14.135 1.00 87.50 85 LYS A C 1
ATOM 692 O O . LYS A 1 85 ? -10.465 -1.597 14.847 1.00 87.50 85 LYS A O 1
ATOM 697 N N . LYS A 1 86 ? -11.241 -1.023 12.804 1.00 92.12 86 LYS A N 1
ATOM 698 C CA . LYS A 1 86 ? -10.548 -2.086 12.067 1.00 92.12 86 LYS A CA 1
ATOM 699 C C . LYS A 1 86 ? -10.048 -1.657 10.693 1.00 92.12 86 LYS A C 1
ATOM 701 O O . LYS A 1 86 ? -10.655 -0.808 10.044 1.00 92.12 86 LYS A O 1
ATOM 706 N N . ILE A 1 87 ? -9.014 -2.350 10.230 1.00 92.25 87 ILE A N 1
ATOM 707 C CA . ILE A 1 87 ? -8.689 -2.527 8.814 1.00 92.25 87 ILE A CA 1
ATOM 708 C C . ILE A 1 87 ? -9.288 -3.864 8.380 1.00 92.25 87 ILE A C 1
ATOM 710 O O . ILE A 1 87 ? -9.072 -4.881 9.032 1.00 92.25 87 ILE A O 1
ATOM 714 N N . MET A 1 88 ? -10.059 -3.873 7.306 1.00 90.81 88 MET A N 1
ATOM 715 C CA . MET A 1 88 ? -10.811 -5.027 6.829 1.00 90.81 88 MET A CA 1
ATOM 716 C C . MET A 1 88 ? -10.709 -5.159 5.319 1.00 90.81 88 MET A C 1
ATOM 718 O O . MET A 1 88 ? -10.279 -4.233 4.631 1.00 90.81 88 MET A O 1
ATOM 722 N N . ASN A 1 89 ? -11.119 -6.319 4.802 1.00 88.50 89 ASN A N 1
ATOM 723 C CA . ASN A 1 89 ? -11.058 -6.618 3.368 1.00 88.50 89 ASN A CA 1
ATOM 724 C C . ASN A 1 89 ? -9.684 -6.321 2.757 1.00 88.50 89 ASN A C 1
ATOM 726 O O . ASN A 1 89 ? -9.585 -5.787 1.660 1.00 88.50 89 ASN A O 1
ATOM 730 N N . ILE A 1 90 ? -8.627 -6.668 3.485 1.00 92.69 90 ILE A N 1
ATOM 731 C CA . ILE A 1 90 ? -7.263 -6.506 3.004 1.00 92.69 90 ILE A CA 1
ATOM 732 C C . ILE A 1 90 ? -7.025 -7.559 1.919 1.00 92.69 90 ILE A C 1
ATOM 734 O O . ILE A 1 90 ? -7.042 -8.763 2.205 1.00 92.69 90 ILE A O 1
ATOM 738 N N . VAL A 1 91 ? -6.820 -7.112 0.684 1.00 92.31 91 VAL A N 1
ATOM 739 C CA . VAL A 1 91 ? -6.570 -7.966 -0.477 1.00 92.31 91 VAL A CA 1
ATOM 740 C C . VAL A 1 91 ? -5.325 -7.476 -1.196 1.00 92.31 91 VAL A C 1
ATOM 742 O O . VAL A 1 91 ? -5.268 -6.334 -1.640 1.00 92.31 91 VAL A O 1
ATOM 745 N N . TYR A 1 92 ? -4.343 -8.363 -1.314 1.00 92.38 92 TYR A N 1
ATOM 746 C CA . TYR A 1 92 ? -3.182 -8.174 -2.173 1.00 92.38 92 TYR A CA 1
ATOM 747 C C . TYR A 1 92 ? -3.461 -8.826 -3.521 1.00 92.38 92 TYR A C 1
ATOM 749 O O . TYR A 1 92 ? -3.904 -9.976 -3.564 1.00 92.38 92 TYR A O 1
ATOM 757 N N . HIS A 1 93 ? -3.171 -8.110 -4.594 1.00 90.69 93 HIS A N 1
ATOM 758 C CA . HIS A 1 93 ? -3.131 -8.603 -5.957 1.00 90.69 93 HIS A CA 1
ATOM 759 C C . HIS A 1 93 ? -1.682 -8.535 -6.437 1.00 90.69 93 HIS A C 1
ATOM 761 O O . HIS A 1 93 ? -1.055 -7.484 -6.366 1.00 90.69 93 HIS A O 1
ATOM 767 N N . GLU A 1 94 ? -1.139 -9.651 -6.905 1.00 84.50 94 GLU A N 1
ATOM 768 C CA . GLU A 1 94 ? 0.186 -9.713 -7.528 1.00 84.50 94 GLU A CA 1
ATOM 769 C C . GLU A 1 94 ? 0.023 -10.478 -8.844 1.00 84.50 94 GLU A C 1
ATOM 771 O O . GLU A 1 94 ? -0.096 -11.710 -8.843 1.00 84.50 94 GLU A O 1
ATOM 776 N N . ASN A 1 95 ? -0.039 -9.754 -9.966 1.00 74.06 95 ASN A N 1
ATOM 777 C CA . ASN A 1 95 ? -0.386 -10.308 -11.276 1.00 74.06 95 ASN A CA 1
ATOM 778 C C . ASN A 1 95 ? -1.720 -11.094 -11.219 1.00 74.06 95 ASN A C 1
ATOM 780 O O . ASN A 1 95 ? -2.762 -10.560 -10.844 1.00 74.06 95 ASN A O 1
ATOM 784 N N . TYR A 1 96 ? -1.690 -12.391 -11.539 1.00 69.38 96 TYR A N 1
ATOM 785 C CA . TYR A 1 96 ? -2.858 -13.280 -11.556 1.00 69.38 96 TYR A CA 1
ATOM 786 C C . TYR A 1 96 ? -3.234 -13.862 -10.178 1.00 69.38 96 TYR A C 1
ATOM 788 O O . TYR A 1 96 ? -4.211 -14.605 -10.068 1.00 69.38 96 TYR A O 1
ATOM 796 N N . ASN A 1 97 ? -2.479 -13.546 -9.119 1.00 79.75 97 ASN A N 1
ATOM 797 C CA . ASN A 1 97 ? -2.704 -14.078 -7.775 1.00 79.75 97 ASN A CA 1
ATOM 798 C C . ASN A 1 97 ? -3.409 -13.063 -6.872 1.00 79.75 97 ASN A C 1
ATOM 800 O O . ASN A 1 97 ? -3.128 -11.868 -6.921 1.00 79.75 97 ASN A O 1
ATOM 804 N N . HIS A 1 98 ? -4.286 -13.559 -5.994 1.00 86.12 98 HIS A N 1
ATOM 805 C CA . HIS A 1 98 ? -4.919 -12.759 -4.949 1.00 86.12 98 HIS A CA 1
ATOM 806 C C . HIS A 1 98 ? -4.737 -13.405 -3.572 1.00 86.12 98 HIS A C 1
ATOM 808 O O . HIS A 1 98 ? -4.963 -14.603 -3.393 1.00 86.12 98 HIS A O 1
ATOM 814 N N . LEU A 1 99 ? -4.362 -12.601 -2.578 1.00 89.06 99 LEU A N 1
ATOM 815 C CA . LEU A 1 99 ? -4.220 -13.018 -1.186 1.00 89.06 99 LEU A CA 1
ATOM 816 C C . LEU A 1 99 ? -5.113 -12.155 -0.297 1.00 89.06 99 LEU A C 1
ATOM 818 O O . LEU A 1 99 ? -4.850 -10.971 -0.087 1.00 89.06 99 LEU A O 1
ATOM 822 N N . LYS A 1 100 ? -6.149 -12.773 0.279 1.00 88.50 100 LYS A N 1
ATOM 823 C CA . LYS A 1 100 ? -7.014 -12.129 1.271 1.00 88.50 100 LYS A CA 1
ATOM 824 C C . LYS A 1 100 ? -6.468 -12.343 2.679 1.00 88.50 100 LYS A C 1
ATOM 826 O O . LYS A 1 100 ? -6.151 -13.465 3.076 1.00 88.50 100 LYS A O 1
ATOM 831 N N . ARG A 1 101 ? -6.387 -11.264 3.450 1.00 89.69 101 ARG A N 1
ATOM 832 C CA . ARG A 1 101 ? -5.907 -11.269 4.835 1.00 89.69 101 ARG A CA 1
ATOM 833 C C . ARG A 1 101 ? -7.067 -11.1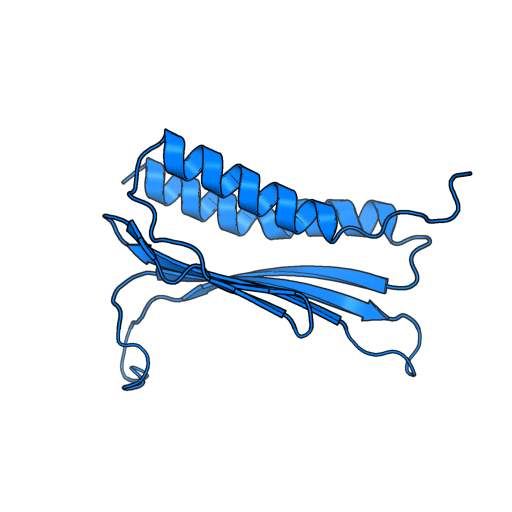05 5.815 1.00 89.69 101 ARG A C 1
ATOM 835 O O . ARG A 1 101 ? -8.178 -10.729 5.442 1.00 89.69 101 ARG A O 1
ATOM 842 N N . LYS A 1 102 ? -6.801 -11.450 7.076 1.00 89.88 102 LYS A N 1
ATOM 843 C CA . LYS A 1 102 ? -7.746 -11.248 8.179 1.00 89.88 102 LYS A CA 1
ATOM 844 C C . LYS A 1 102 ? -7.842 -9.767 8.526 1.00 89.88 102 LYS A C 1
ATOM 846 O O . LYS A 1 102 ? -6.864 -9.041 8.372 1.00 89.88 102 LYS A O 1
ATOM 851 N N . ASP A 1 103 ? -8.994 -9.379 9.056 1.00 92.56 103 ASP A N 1
ATOM 852 C CA . ASP A 1 103 ? -9.199 -8.048 9.613 1.00 92.56 103 ASP A CA 1
ATOM 853 C C . ASP A 1 103 ? -8.240 -7.788 10.784 1.00 92.56 103 ASP A C 1
ATOM 855 O O . ASP A 1 103 ? -7.894 -8.696 11.547 1.00 92.56 103 ASP A O 1
ATOM 859 N N . ILE A 1 104 ? -7.842 -6.531 10.931 1.00 94.25 104 ILE A N 1
ATOM 860 C CA . ILE A 1 104 ? -6.862 -6.057 11.902 1.00 94.25 104 ILE A CA 1
ATOM 861 C C . ILE A 1 104 ? -7.532 -5.012 12.789 1.00 94.25 104 ILE A C 1
ATOM 863 O O . ILE A 1 104 ? -8.077 -4.035 12.284 1.00 94.25 104 ILE A O 1
ATOM 867 N N . ASP A 1 105 ? -7.468 -5.177 14.109 1.00 94.62 105 ASP A N 1
ATOM 868 C CA . ASP A 1 105 ? -7.951 -4.157 15.044 1.00 94.62 105 ASP A CA 1
ATOM 869 C C . ASP A 1 105 ? -7.009 -2.945 15.080 1.00 94.62 105 ASP A C 1
ATOM 871 O O . ASP A 1 105 ? -5.782 -3.095 15.046 1.00 94.62 105 ASP A O 1
ATOM 875 N N . ILE A 1 106 ? -7.574 -1.743 15.208 1.00 92.38 106 ILE A N 1
ATOM 876 C CA . ILE A 1 106 ? -6.817 -0.486 15.257 1.00 92.38 106 ILE A CA 1
ATOM 877 C C . ILE A 1 106 ? -6.124 -0.351 16.617 1.00 92.38 106 ILE A C 1
ATOM 879 O O . ILE A 1 106 ? -6.675 0.141 17.599 1.00 92.38 106 ILE A O 1
ATOM 883 N N . THR A 1 107 ? -4.873 -0.800 16.661 1.00 93.06 107 THR A N 1
ATOM 884 C CA . THR A 1 107 ? -3.937 -0.580 17.767 1.00 93.06 107 THR A CA 1
ATOM 885 C C . THR A 1 107 ? -2.607 -0.104 17.199 1.00 93.06 107 THR A C 1
ATOM 887 O O . THR A 1 107 ? -2.273 -0.430 16.061 1.00 93.06 107 THR A O 1
ATOM 890 N N . LYS A 1 108 ? -1.814 0.630 17.989 1.00 91.19 108 LYS A N 1
ATOM 891 C CA . LYS A 1 108 ? -0.510 1.136 17.533 1.00 91.19 108 LYS A CA 1
ATOM 892 C C . LYS A 1 108 ? 0.386 0.038 16.972 1.00 91.19 108 LYS A C 1
ATOM 894 O O . LYS A 1 108 ? 0.859 0.147 15.852 1.00 91.19 108 LYS A O 1
ATOM 899 N N . LYS A 1 109 ? 0.532 -1.056 17.721 1.00 94.62 109 LYS A N 1
ATOM 900 C CA . LYS A 1 109 ? 1.336 -2.205 17.301 1.00 94.62 109 LYS A CA 1
ATOM 901 C C . LYS A 1 109 ? 0.857 -2.776 15.963 1.00 94.62 109 LYS A C 1
ATOM 903 O O . LYS A 1 109 ? 1.668 -2.990 15.074 1.00 94.62 109 LYS A O 1
ATOM 908 N N . ASN A 1 110 ? -0.448 -2.995 15.816 1.00 95.25 110 ASN A N 1
ATOM 909 C CA . ASN A 1 110 ? -1.002 -3.566 14.592 1.00 95.25 110 ASN A CA 1
ATOM 910 C C . ASN A 1 110 ? -0.823 -2.641 13.383 1.00 95.25 110 ASN A C 1
ATOM 912 O O . ASN A 1 110 ? -0.552 -3.121 12.288 1.00 95.25 110 ASN A O 1
ATOM 916 N N . LEU A 1 111 ? -0.969 -1.329 13.578 1.00 93.25 111 LEU A N 1
ATOM 917 C CA . LEU A 1 111 ? -0.745 -0.337 12.529 1.00 93.25 111 LEU A CA 1
ATOM 918 C C . LEU A 1 111 ? 0.731 -0.252 12.136 1.00 93.25 111 LEU A C 1
ATOM 920 O O . LEU A 1 111 ? 1.036 -0.194 10.949 1.00 93.25 111 LEU A O 1
ATOM 924 N N . ASP A 1 112 ? 1.643 -0.300 13.106 1.00 93.19 112 ASP A N 1
ATOM 925 C CA . ASP A 1 112 ? 3.085 -0.336 12.852 1.00 93.19 112 ASP A CA 1
ATOM 926 C C . ASP A 1 112 ? 3.481 -1.601 12.080 1.00 93.19 112 ASP A C 1
ATOM 928 O O . ASP A 1 112 ? 4.262 -1.539 11.129 1.00 93.19 112 ASP A O 1
ATOM 932 N N . ASP A 1 113 ? 2.931 -2.753 12.467 1.00 95.31 113 ASP A N 1
ATOM 933 C CA . ASP A 1 113 ? 3.181 -4.024 11.792 1.00 95.31 113 ASP A CA 1
ATOM 934 C C . ASP A 1 113 ? 2.589 -4.021 10.375 1.00 95.31 113 ASP A C 1
ATOM 936 O O . ASP A 1 113 ? 3.280 -4.387 9.426 1.00 95.31 113 ASP A O 1
ATOM 940 N N . PHE A 1 114 ? 1.369 -3.508 10.194 1.00 95.44 114 PHE A N 1
ATOM 941 C CA . PHE A 1 114 ? 0.757 -3.382 8.871 1.00 95.44 114 PHE A CA 1
ATOM 942 C C . PHE A 1 114 ? 1.513 -2.390 7.971 1.00 95.44 114 PHE A C 1
ATOM 944 O O . PHE A 1 114 ? 1.752 -2.682 6.803 1.00 95.44 114 PHE A O 1
ATOM 951 N N . ASN A 1 115 ? 1.993 -1.264 8.507 1.00 93.88 115 ASN A N 1
ATOM 952 C CA . ASN A 1 115 ? 2.855 -0.331 7.773 1.00 93.88 115 ASN A CA 1
ATOM 953 C C . ASN A 1 115 ? 4.146 -1.000 7.285 1.00 93.88 115 ASN A C 1
ATOM 955 O O . ASN A 1 115 ? 4.560 -0.782 6.147 1.00 93.88 115 ASN A O 1
ATOM 959 N N . LYS A 1 116 ? 4.775 -1.847 8.109 1.00 94.31 116 LYS A N 1
ATOM 960 C CA . LYS A 1 116 ? 5.944 -2.631 7.677 1.00 94.31 116 LYS A CA 1
ATOM 961 C C . LYS A 1 116 ? 5.581 -3.624 6.577 1.00 94.31 116 LYS A C 1
ATOM 963 O O . LYS A 1 116 ? 6.370 -3.798 5.652 1.00 94.31 116 LYS A O 1
ATOM 968 N N . GLU A 1 117 ? 4.413 -4.263 6.654 1.00 94.00 117 GLU A N 1
ATOM 969 C CA . GLU A 1 117 ? 3.927 -5.147 5.587 1.00 94.00 117 GLU A CA 1
ATOM 970 C C . GLU A 1 117 ? 3.746 -4.383 4.267 1.00 94.00 117 GLU A C 1
ATOM 972 O O . GLU A 1 117 ? 4.214 -4.853 3.229 1.00 94.00 117 GLU A O 1
ATOM 977 N N . LEU A 1 118 ? 3.156 -3.184 4.304 1.00 94.62 118 LEU A N 1
ATOM 978 C CA . LEU A 1 118 ? 3.032 -2.303 3.139 1.00 94.62 118 LEU A CA 1
ATOM 979 C C . LEU A 1 118 ? 4.403 -1.883 2.586 1.00 94.62 118 LEU A C 1
ATOM 981 O O . LEU A 1 118 ? 4.631 -1.935 1.379 1.00 94.62 118 LEU A O 1
ATOM 985 N N . GLU A 1 119 ? 5.352 -1.514 3.451 1.00 94.69 119 GLU A N 1
ATOM 986 C CA . GLU A 1 119 ? 6.715 -1.186 3.023 1.00 94.69 119 GLU A CA 1
ATOM 987 C C . GLU A 1 119 ? 7.423 -2.370 2.357 1.00 94.69 119 GLU A C 1
ATOM 989 O O . GLU A 1 119 ? 8.124 -2.188 1.361 1.00 94.69 119 GLU A O 1
ATOM 994 N N . LEU A 1 120 ? 7.265 -3.579 2.900 1.00 92.81 120 LEU A N 1
ATOM 995 C CA . LEU A 1 120 ? 7.830 -4.794 2.317 1.00 92.81 120 LEU A CA 1
ATOM 996 C C . LEU A 1 120 ? 7.199 -5.106 0.959 1.00 92.81 120 LEU A C 1
ATOM 998 O O . LEU A 1 120 ? 7.923 -5.480 0.038 1.00 92.81 120 LEU A O 1
ATOM 1002 N N . PHE A 1 121 ? 5.884 -4.924 0.827 1.00 92.50 121 PHE A N 1
ATOM 1003 C CA . PHE A 1 121 ? 5.175 -5.073 -0.441 1.00 92.50 121 PHE A CA 1
ATOM 1004 C C . PHE A 1 121 ? 5.738 -4.127 -1.510 1.00 92.50 121 PHE A C 1
ATOM 1006 O O . PHE A 1 121 ? 6.131 -4.582 -2.584 1.00 92.50 121 PHE A O 1
ATOM 1013 N N . CYS A 1 122 ? 5.920 -2.841 -1.185 1.00 92.00 122 CYS A N 1
ATOM 1014 C CA . CYS A 1 122 ? 6.524 -1.886 -2.115 1.00 92.00 122 CYS A CA 1
ATOM 1015 C C . CYS A 1 122 ? 7.970 -2.236 -2.491 1.00 92.00 122 CYS A C 1
ATOM 1017 O O . CYS A 1 122 ? 8.332 -2.146 -3.663 1.00 92.00 122 CYS A O 1
ATOM 1019 N N . LYS A 1 123 ? 8.796 -2.639 -1.512 1.00 89.75 123 LYS A N 1
ATOM 1020 C CA . LYS A 1 123 ? 10.215 -2.983 -1.725 1.00 89.75 123 LYS A CA 1
ATOM 1021 C C . LYS A 1 123 ? 10.407 -4.157 -2.669 1.00 89.75 123 LYS A C 1
ATOM 1023 O O . LYS A 1 123 ? 11.309 -4.105 -3.497 1.00 89.75 123 LYS A O 1
ATOM 1028 N N . LYS A 1 124 ? 9.583 -5.200 -2.539 1.00 85.81 124 LYS A N 1
ATOM 1029 C CA . LYS A 1 124 ? 9.623 -6.368 -3.434 1.00 85.81 124 LYS A CA 1
ATOM 1030 C C . LYS A 1 124 ? 9.374 -5.991 -4.893 1.00 85.81 124 LYS A C 1
ATOM 1032 O O . LYS A 1 124 ? 9.853 -6.681 -5.780 1.00 85.81 124 LYS A O 1
ATOM 1037 N N . CYS A 1 125 ? 8.638 -4.906 -5.112 1.00 79.06 125 CYS A N 1
ATOM 1038 C CA . CYS A 1 125 ? 8.285 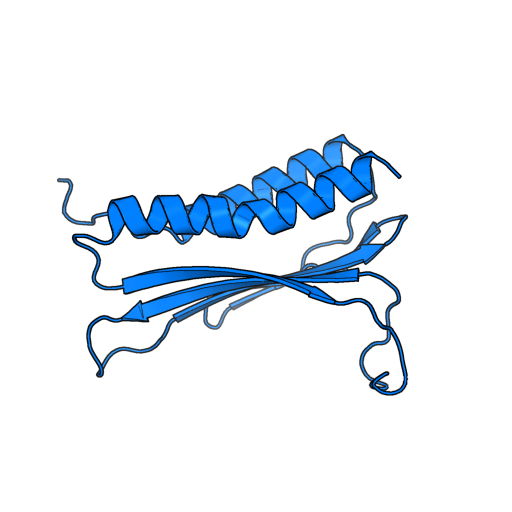-4.409 -6.431 1.00 79.06 125 CYS A CA 1
ATOM 1039 C C . CYS A 1 125 ? 9.310 -3.423 -7.013 1.00 79.06 125 CYS A C 1
ATOM 1041 O O . CYS A 1 125 ? 9.115 -2.929 -8.117 1.00 79.06 125 CYS A O 1
ATOM 1043 N N . ILE A 1 126 ? 10.394 -3.110 -6.297 1.00 75.75 126 ILE A N 1
ATOM 1044 C CA . ILE A 1 126 ? 11.482 -2.312 -6.865 1.00 75.75 126 ILE A CA 1
ATOM 1045 C C . ILE A 1 126 ? 12.300 -3.230 -7.785 1.00 75.75 126 ILE A C 1
ATOM 1047 O O . ILE A 1 126 ? 12.740 -4.281 -7.310 1.00 75.75 126 ILE A O 1
ATOM 1051 N N . PRO A 1 127 ? 12.570 -2.844 -9.046 1.00 65.62 127 PRO A N 1
ATOM 1052 C CA . PRO A 1 127 ? 13.444 -3.610 -9.922 1.00 65.62 127 PRO A CA 1
ATOM 1053 C C . PRO A 1 127 ? 14.806 -3.801 -9.253 1.00 65.62 127 PRO A C 1
ATOM 1055 O O . PRO A 1 127 ? 15.413 -2.848 -8.748 1.00 65.62 127 PRO A O 1
ATOM 1058 N N . VAL A 1 128 ? 15.264 -5.046 -9.197 1.00 61.06 128 VAL A N 1
ATOM 1059 C CA . VAL A 1 128 ? 16.608 -5.381 -8.731 1.00 61.06 128 VAL A CA 1
ATOM 1060 C C . VAL A 1 128 ? 17.453 -5.588 -9.978 1.00 61.06 128 VAL A C 1
ATOM 1062 O O . VAL A 1 128 ? 17.027 -6.304 -10.880 1.00 61.06 128 VAL A O 1
ATOM 1065 N N . ASP A 1 129 ? 18.624 -4.956 -10.049 1.00 54.38 129 ASP A N 1
ATOM 1066 C CA . ASP A 1 129 ? 19.566 -5.204 -11.137 1.00 54.38 129 ASP A CA 1
ATOM 1067 C C . ASP A 1 129 ? 19.979 -6.683 -11.107 1.00 54.38 129 ASP A C 1
ATOM 1069 O O . ASP A 1 129 ? 20.774 -7.091 -10.259 1.00 54.38 129 ASP A O 1
ATOM 1073 N N . GLU A 1 130 ? 19.481 -7.493 -12.045 1.00 47.16 130 GLU A N 1
ATOM 1074 C CA . GLU A 1 130 ? 19.911 -8.894 -12.198 1.00 47.16 130 GLU A CA 1
ATOM 1075 C C . GLU A 1 130 ? 21.371 -9.023 -12.687 1.00 47.16 130 GLU A C 1
ATOM 1077 O O . GLU A 1 130 ? 21.892 -10.128 -12.781 1.00 47.16 130 GLU A O 1
ATOM 1082 N N . ASN A 1 131 ? 22.075 -7.908 -12.924 1.00 42.19 131 ASN A N 1
ATOM 1083 C CA . ASN A 1 131 ? 23.470 -7.886 -13.384 1.00 42.19 131 ASN A CA 1
ATOM 1084 C C . ASN A 1 131 ? 24.494 -7.456 -12.316 1.00 42.19 131 ASN A C 1
ATOM 1086 O O . ASN A 1 131 ? 25.614 -7.082 -12.653 1.00 42.19 131 ASN A O 1
ATOM 1090 N N . SER A 1 132 ? 24.149 -7.517 -11.028 1.00 40.75 132 SER A N 1
ATOM 1091 C CA . SER A 1 132 ? 25.139 -7.382 -9.947 1.00 40.75 132 SER A CA 1
ATOM 1092 C C . SER A 1 132 ? 25.673 -8.763 -9.543 1.00 40.75 132 SER A C 1
ATOM 1094 O O . SER A 1 132 ? 25.345 -9.275 -8.473 1.00 40.75 132 SER A O 1
ATOM 1096 N N . SER A 1 133 ? 26.441 -9.413 -10.419 1.00 36.97 133 SER A N 1
ATOM 1097 C CA . SER A 1 133 ? 27.209 -10.637 -10.124 1.00 36.97 133 SER A CA 1
ATOM 1098 C C . SER A 1 133 ? 28.599 -10.552 -10.732 1.00 36.97 133 SER A C 1
ATOM 1100 O O . SER A 1 133 ? 28.692 -10.132 -11.905 1.00 36.97 133 SER A O 1
#